Protein AF-A0A6J4GF11-F1 (afdb_monomer)

Nearest PDB structures (foldseek):
  6zy9-assembly1_B  TM=3.296E-01  e=1.811E+00  Escherichia coli
  1wup-assembly3_C  TM=2.029E-01  e=2.659E+00  Serratia marcescens
  6kmu-assembly4_G  TM=2.534E-01  e=7.896E+00  Mus musculus

Sequence (122 aa):
MKEDFLHYLWKFKKFETLNLKTTQGEQITIIKTGDYLELAGPDFFNAQIVIENQKWAGNVEIHLKSSDWYVHGHEKDVAYENVILHVVWEHDTEIFGKNNREIPVLILKEYVPSEILSNYNS

Radius of gyration: 13.51 Å; Cα contacts (8 Å, |Δi|>4): 241; chains: 1; bounding box: 31×32×37 Å

Solvent-accessible surface area (backbone atoms only — not comparable to full-atom values): 6880 Å² total; per-residue (Å²): 139,58,54,71,57,54,51,50,32,56,77,68,57,63,45,62,65,88,80,34,44,29,83,88,66,42,44,38,42,79,79,38,76,36,46,75,71,90,58,92,66,51,54,14,44,67,15,28,37,29,51,65,92,44,80,46,76,25,22,29,36,70,38,59,36,37,56,50,48,63,76,72,44,42,50,78,36,76,74,42,57,50,47,63,36,38,38,19,59,37,83,80,50,92,47,50,37,60,93,72,40,72,46,50,37,32,54,51,61,85,34,41,57,67,68,62,56,54,63,71,75,104

pLDDT: mean 95.23, std 5.25, range [65.81, 98.81]

Structure (mmCIF, N/CA/C/O backbone):
data_AF-A0A6J4GF11-F1
#
_entry.id   AF-A0A6J4GF11-F1
#
loop_
_atom_site.group_PDB
_atom_site.id
_atom_site.type_symbol
_atom_site.label_atom_id
_atom_site.label_alt_id
_atom_site.label_comp_id
_atom_site.label_asym_id
_atom_site.label_entity_id
_atom_site.label_seq_id
_atom_site.pdbx_PDB_ins_code
_atom_site.Cartn_x
_atom_site.Cartn_y
_atom_site.Cartn_z
_atom_site.occupancy
_atom_site.B_iso_or_equiv
_atom_site.auth_seq_id
_atom_site.auth_comp_id
_atom_site.auth_asym_id
_atom_site.auth_atom_id
_atom_site.pdbx_PDB_model_num
ATOM 1 N N . MET A 1 1 ? 0.914 16.133 6.322 1.00 84.88 1 MET A N 1
ATOM 2 C CA . MET A 1 1 ? 1.038 14.691 6.627 1.00 84.88 1 MET A CA 1
ATOM 3 C C . MET A 1 1 ? 2.304 14.170 5.970 1.00 84.88 1 MET A C 1
ATOM 5 O O . MET A 1 1 ? 2.710 14.765 4.981 1.00 84.88 1 MET A O 1
ATOM 9 N N . LYS A 1 2 ? 2.947 13.146 6.533 1.00 91.81 2 LYS A N 1
ATOM 10 C CA . LYS A 1 2 ? 4.172 12.532 5.993 1.00 91.81 2 LYS A CA 1
ATOM 11 C C . LYS A 1 2 ? 3.950 11.036 5.767 1.00 91.81 2 LYS A C 1
ATOM 13 O O . LYS A 1 2 ? 3.131 10.454 6.475 1.00 91.81 2 LYS A O 1
ATOM 18 N N . GLU A 1 3 ? 4.696 10.429 4.853 1.00 93.44 3 GLU A N 1
ATOM 19 C CA . GLU A 1 3 ? 4.606 8.992 4.532 1.00 93.44 3 GLU A CA 1
ATOM 20 C C . GLU A 1 3 ? 4.949 8.102 5.727 1.00 93.44 3 GLU A C 1
ATOM 22 O O . GLU A 1 3 ? 4.214 7.158 5.997 1.00 93.44 3 GLU A O 1
ATOM 27 N N . ASP A 1 4 ? 5.921 8.494 6.560 1.00 93.75 4 ASP A N 1
ATOM 28 C CA . ASP A 1 4 ? 6.246 7.791 7.813 1.00 93.75 4 ASP A CA 1
ATOM 29 C C . ASP A 1 4 ? 5.021 7.553 8.717 1.00 93.75 4 ASP A C 1
ATOM 31 O O . ASP A 1 4 ? 4.946 6.561 9.447 1.00 93.75 4 ASP A O 1
ATOM 35 N N . PHE A 1 5 ? 4.034 8.457 8.681 1.00 94.88 5 PHE A N 1
ATOM 36 C CA . PHE A 1 5 ? 2.789 8.267 9.419 1.00 94.88 5 PHE A CA 1
ATOM 37 C C . PHE A 1 5 ? 1.930 7.160 8.803 1.00 94.88 5 PHE A C 1
ATOM 39 O O . PHE A 1 5 ? 1.413 6.318 9.534 1.00 94.88 5 PHE A O 1
ATOM 46 N N . LEU A 1 6 ? 1.813 7.106 7.475 1.00 97.06 6 LEU A N 1
ATOM 47 C CA . LEU A 1 6 ? 1.125 6.011 6.792 1.00 97.06 6 LEU A CA 1
ATOM 48 C C . LEU A 1 6 ? 1.863 4.682 7.021 1.00 97.06 6 LEU A C 1
ATOM 50 O O . LEU A 1 6 ? 1.206 3.675 7.284 1.00 97.06 6 LEU A O 1
ATOM 54 N N . HIS A 1 7 ? 3.202 4.680 7.035 1.00 96.69 7 HIS A N 1
ATOM 55 C CA . HIS A 1 7 ? 4.008 3.496 7.364 1.00 96.69 7 HIS A CA 1
ATOM 56 C C . HIS A 1 7 ? 3.685 2.995 8.772 1.00 96.69 7 HIS A C 1
ATOM 58 O O . HIS A 1 7 ? 3.453 1.802 8.974 1.00 96.69 7 HIS A O 1
ATOM 64 N N . TYR A 1 8 ? 3.608 3.905 9.748 1.00 95.81 8 TYR A N 1
ATOM 65 C CA . TYR A 1 8 ? 3.193 3.588 11.113 1.00 95.81 8 TYR A CA 1
ATOM 66 C C . TYR A 1 8 ? 1.780 2.988 11.156 1.00 95.81 8 TYR A C 1
ATOM 68 O O . TYR A 1 8 ? 1.575 1.933 11.767 1.00 95.81 8 TYR A O 1
ATOM 76 N N . LEU A 1 9 ? 0.812 3.627 10.491 1.00 96.69 9 LEU A N 1
ATOM 77 C CA . LEU A 1 9 ? -0.568 3.149 10.449 1.00 96.69 9 LEU A CA 1
ATOM 78 C C . LEU A 1 9 ? -0.649 1.738 9.861 1.00 96.69 9 LEU A C 1
ATOM 80 O O . LEU A 1 9 ? -1.271 0.864 10.468 1.00 96.69 9 LEU A O 1
ATOM 84 N N . TRP A 1 10 ? 0.022 1.505 8.730 1.00 97.62 10 TRP A N 1
ATOM 85 C CA . TRP A 1 10 ? 0.069 0.217 8.044 1.00 97.62 10 TRP A CA 1
ATOM 86 C C . TRP A 1 10 ? 0.726 -0.867 8.902 1.00 97.62 10 TRP A C 1
ATOM 88 O O . TRP A 1 10 ? 0.099 -1.881 9.221 1.00 97.62 10 TRP A O 1
ATOM 98 N N . LYS A 1 11 ? 1.961 -0.619 9.357 1.00 96.56 11 LYS A N 1
ATOM 99 C CA . LYS A 1 11 ? 2.784 -1.558 10.136 1.00 96.56 11 LYS A CA 1
ATOM 100 C C . LYS A 1 11 ? 2.085 -2.045 11.402 1.00 96.56 11 LYS A C 1
ATOM 102 O O . LYS A 1 11 ? 2.163 -3.226 11.733 1.00 96.56 11 LYS A O 1
ATOM 107 N N . PHE A 1 12 ? 1.400 -1.147 12.108 1.00 95.62 12 PHE A N 1
ATOM 108 C CA . PHE A 1 12 ? 0.731 -1.457 13.373 1.00 95.62 12 PHE A CA 1
ATOM 109 C C . PHE A 1 12 ? -0.780 -1.668 13.240 1.00 95.62 12 PHE A C 1
ATOM 111 O O . PHE A 1 12 ? -1.456 -1.795 14.264 1.00 95.62 12 PHE A O 1
ATOM 118 N N . LYS A 1 13 ? -1.311 -1.705 12.008 1.00 95.44 13 LYS A N 1
ATOM 119 C CA . LYS A 1 13 ? -2.747 -1.842 11.712 1.00 95.44 13 LYS A CA 1
ATOM 120 C C . LYS A 1 13 ? -3.615 -0.855 12.509 1.00 95.44 13 LYS A C 1
ATOM 122 O O . LYS A 1 13 ? -4.627 -1.230 13.093 1.00 95.44 13 LYS A O 1
ATOM 127 N N . LYS A 1 14 ? -3.200 0.415 12.579 1.00 95.31 14 LYS A N 1
ATOM 128 C CA . LYS A 1 14 ? -3.896 1.494 13.315 1.00 95.31 14 LYS A CA 1
ATOM 129 C C . LYS A 1 14 ? -5.017 2.135 12.484 1.00 95.31 14 LYS A C 1
ATOM 131 O O . LYS A 1 14 ? -5.109 3.352 12.381 1.00 95.31 14 LY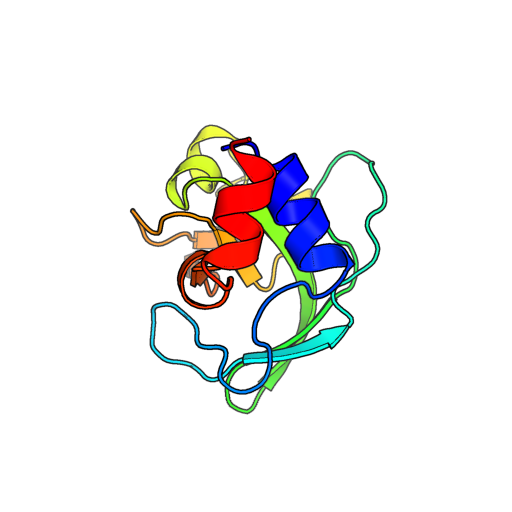S A O 1
ATOM 136 N N . PHE A 1 15 ? -5.841 1.298 11.871 1.00 95.88 15 PHE A N 1
ATOM 137 C CA . PHE A 1 15 ? -6.969 1.663 11.017 1.00 95.88 15 PHE A CA 1
ATOM 138 C C . PHE A 1 15 ? -7.971 0.501 10.998 1.00 95.88 15 PHE A C 1
ATOM 140 O O . PHE A 1 15 ? -7.639 -0.620 11.393 1.00 95.88 15 PHE A O 1
ATOM 147 N N . GLU A 1 16 ? -9.196 0.756 10.556 1.00 95.19 16 GLU A N 1
ATOM 148 C CA . GLU A 1 16 ? -10.231 -0.267 10.443 1.00 95.19 16 GLU A CA 1
ATOM 149 C C . GLU A 1 16 ? -9.887 -1.279 9.349 1.00 95.19 16 GLU A C 1
ATOM 151 O O . GLU A 1 16 ? -9.701 -0.919 8.192 1.00 95.19 16 GLU A O 1
ATOM 156 N N . THR A 1 17 ? -9.815 -2.566 9.700 1.00 94.06 17 THR A N 1
ATOM 157 C CA . THR A 1 17 ? -9.342 -3.623 8.778 1.00 94.06 17 THR A CA 1
ATOM 158 C C . THR A 1 17 ? -10.439 -4.551 8.258 1.00 94.06 17 THR A C 1
ATOM 160 O O . THR A 1 17 ? -10.172 -5.357 7.371 1.00 94.06 17 THR A O 1
ATOM 163 N N . LEU A 1 18 ? -11.665 -4.460 8.786 1.00 92.06 18 LEU A N 1
ATOM 164 C CA . LEU A 1 18 ? -12.728 -5.431 8.491 1.00 92.06 18 LEU A CA 1
ATOM 165 C C . LEU A 1 18 ? -13.397 -5.230 7.126 1.00 92.06 18 LEU A C 1
ATOM 167 O O . LEU A 1 18 ? -13.840 -6.202 6.528 1.00 92.06 18 LEU A O 1
ATOM 171 N N . ASN A 1 19 ? -13.475 -3.992 6.635 1.00 94.38 19 ASN A N 1
ATOM 172 C CA . ASN A 1 19 ? -14.237 -3.642 5.429 1.00 94.38 19 ASN A CA 1
ATOM 173 C C . ASN A 1 19 ? -13.391 -2.865 4.415 1.00 94.38 19 ASN A C 1
ATOM 175 O O . ASN A 1 19 ? -13.900 -1.977 3.737 1.00 94.38 19 ASN A O 1
ATOM 179 N N . LEU A 1 20 ? -12.097 -3.181 4.336 1.00 98.12 20 LEU A N 1
ATOM 180 C CA . LEU A 1 20 ? -11.184 -2.535 3.398 1.00 98.12 20 LEU A CA 1
ATOM 181 C C . LEU A 1 20 ? -11.604 -2.811 1.958 1.00 98.12 20 LEU A C 1
ATOM 183 O O . LEU A 1 20 ? -11.907 -3.953 1.610 1.00 98.12 20 LEU A O 1
ATOM 187 N N . LYS A 1 21 ? -11.567 -1.778 1.122 1.00 98.50 21 LYS A N 1
ATOM 188 C CA . LYS A 1 21 ? -11.826 -1.888 -0.311 1.00 98.50 21 LYS A CA 1
ATOM 189 C C . LYS A 1 21 ? -10.803 -1.122 -1.131 1.00 98.50 21 LYS A C 1
ATOM 191 O O . LYS A 1 21 ? -10.275 -0.112 -0.666 1.00 98.50 21 LYS A O 1
ATOM 196 N N . THR A 1 22 ? -10.545 -1.603 -2.344 1.00 98.56 22 THR A N 1
ATOM 197 C CA . THR A 1 22 ? -9.797 -0.836 -3.342 1.00 98.56 22 THR A CA 1
ATOM 198 C C . THR A 1 22 ? -10.632 0.348 -3.837 1.00 98.56 22 THR A C 1
ATOM 200 O O . THR A 1 22 ? -11.848 0.398 -3.632 1.00 98.56 22 THR A O 1
ATOM 203 N N . THR A 1 23 ? -10.002 1.281 -4.546 1.00 98.19 23 THR A N 1
ATOM 204 C CA . THR A 1 23 ? -10.681 2.371 -5.273 1.00 98.19 23 THR A CA 1
ATOM 205 C C . THR A 1 23 ? -11.684 1.865 -6.313 1.00 98.19 23 THR A C 1
ATOM 207 O O . THR A 1 23 ? -12.650 2.560 -6.620 1.00 98.19 23 THR A O 1
ATOM 210 N N . GLN A 1 24 ? -11.518 0.628 -6.793 1.00 97.38 24 GLN A N 1
ATOM 211 C CA . GLN A 1 24 ? -12.458 -0.049 -7.692 1.00 97.38 24 GLN A CA 1
ATOM 212 C C . GLN A 1 24 ? -13.574 -0.810 -6.951 1.00 97.38 24 GLN A C 1
ATOM 214 O O . GLN A 1 24 ? -14.444 -1.412 -7.577 1.00 97.38 24 GLN A O 1
ATOM 219 N N . GLY A 1 25 ? -13.589 -0.769 -5.615 1.00 97.81 25 GLY A N 1
ATOM 220 C CA . GLY A 1 25 ? -14.604 -1.409 -4.778 1.00 97.81 25 GLY A CA 1
ATOM 221 C C . GLY A 1 25 ? -14.311 -2.864 -4.412 1.00 97.81 25 GLY A C 1
ATOM 222 O O . GLY A 1 25 ? -15.159 -3.492 -3.775 1.00 97.81 25 GLY A O 1
ATOM 223 N N . GLU A 1 26 ? -13.132 -3.377 -4.767 1.00 98.38 26 GLU A N 1
ATOM 224 C CA . GLU A 1 26 ? -12.737 -4.760 -4.511 1.00 98.38 26 GLU A CA 1
ATOM 225 C C . GLU A 1 26 ? -12.424 -4.989 -3.031 1.00 98.38 26 GLU A C 1
ATOM 227 O O . GLU A 1 26 ? -11.653 -4.238 -2.433 1.00 98.38 26 GLU A O 1
ATOM 232 N N . GLN A 1 27 ? -12.977 -6.036 -2.426 1.00 98.50 27 GLN A N 1
ATOM 233 C CA . GLN A 1 27 ? -12.76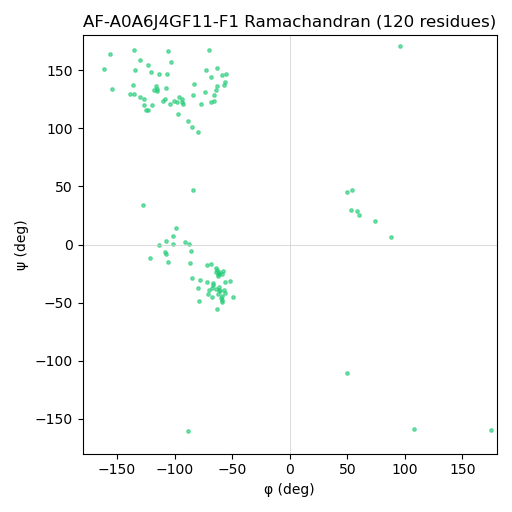6 -6.359 -1.020 1.00 98.50 27 GLN A CA 1
ATOM 234 C C . GLN A 1 27 ? -11.307 -6.745 -0.751 1.00 98.50 27 GLN A C 1
ATOM 236 O O . GLN A 1 27 ? -10.763 -7.655 -1.372 1.00 98.50 27 GLN A O 1
ATOM 241 N N . ILE A 1 28 ? -10.693 -6.106 0.244 1.00 98.69 28 ILE A N 1
ATOM 242 C CA . ILE A 1 28 ? -9.330 -6.388 0.697 1.00 98.69 28 ILE A CA 1
ATOM 243 C C . ILE A 1 28 ? -9.382 -7.104 2.051 1.00 98.69 28 ILE A C 1
ATOM 245 O O . ILE A 1 28 ? -10.081 -6.684 2.973 1.00 98.69 28 ILE A O 1
ATOM 249 N N . THR A 1 29 ? -8.591 -8.167 2.200 1.00 98.44 29 THR A N 1
ATOM 250 C CA . THR A 1 29 ? -8.284 -8.796 3.493 1.00 98.44 29 THR A CA 1
ATOM 251 C C . THR A 1 29 ? -6.774 -8.908 3.674 1.00 98.44 29 THR A C 1
ATOM 253 O O . THR A 1 29 ? -6.088 -9.588 2.909 1.00 98.44 29 THR A O 1
ATOM 256 N N . ILE A 1 30 ? -6.238 -8.277 4.721 1.00 98.19 30 ILE A N 1
ATOM 257 C CA . ILE A 1 30 ? -4.799 -8.286 5.013 1.00 98.19 30 ILE A CA 1
ATOM 258 C C . ILE A 1 30 ? -4.449 -9.494 5.889 1.00 98.19 30 ILE A C 1
ATOM 260 O O . ILE A 1 30 ? -4.689 -9.487 7.099 1.00 98.19 30 ILE A O 1
ATOM 264 N N . ILE A 1 31 ? -3.800 -10.503 5.302 1.00 98.06 31 ILE A N 1
ATOM 265 C CA . ILE A 1 31 ? -3.260 -11.658 6.040 1.00 98.06 31 ILE A CA 1
ATOM 266 C C . ILE A 1 31 ? -1.935 -11.265 6.710 1.00 98.06 31 ILE A C 1
ATOM 268 O O . ILE A 1 31 ? -1.758 -11.462 7.911 1.00 98.06 31 ILE A O 1
ATOM 272 N N . LYS A 1 32 ? -1.022 -10.647 5.949 1.00 98.00 32 LYS A N 1
ATOM 273 C CA . LYS A 1 32 ? 0.265 -10.112 6.418 1.00 98.00 32 LYS A CA 1
ATOM 274 C C . LYS A 1 32 ? 0.506 -8.755 5.753 1.00 98.00 32 LYS A C 1
ATOM 276 O O . LYS A 1 32 ? 0.431 -8.668 4.535 1.00 98.00 32 LYS A O 1
ATOM 281 N N . THR A 1 33 ? 0.828 -7.725 6.534 1.00 97.62 33 THR A N 1
ATOM 282 C CA . THR A 1 33 ? 1.141 -6.360 6.045 1.00 97.62 33 THR A CA 1
ATOM 283 C C . THR A 1 33 ? 2.450 -6.281 5.261 1.00 97.62 33 THR A C 1
ATOM 285 O O . THR A 1 33 ? 2.669 -5.311 4.549 1.00 97.62 33 THR A O 1
ATOM 288 N N . GLY A 1 34 ? 3.302 -7.298 5.393 1.00 97.69 34 GLY A N 1
ATOM 289 C CA . GLY A 1 34 ? 4.669 -7.313 4.884 1.00 97.69 34 GLY A CA 1
ATOM 290 C C . GLY A 1 34 ? 5.677 -6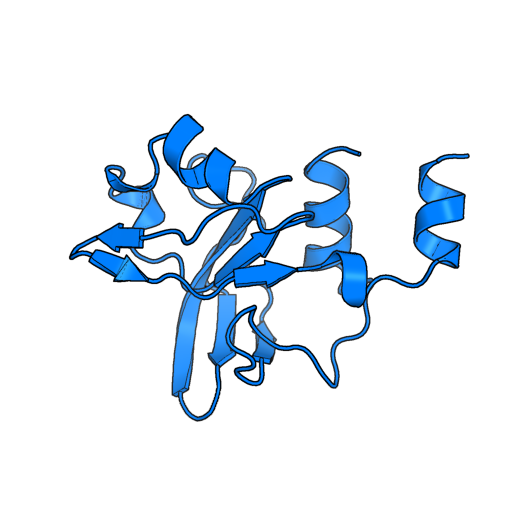.901 5.954 1.00 97.69 34 GLY A C 1
ATOM 291 O O . GLY A 1 34 ? 5.302 -6.485 7.054 1.00 97.69 34 GLY A O 1
ATOM 292 N N . ASP A 1 35 ? 6.952 -7.076 5.631 1.00 96.25 35 ASP A N 1
ATOM 293 C CA . ASP A 1 35 ? 8.087 -6.743 6.482 1.00 96.25 35 ASP A CA 1
ATOM 294 C C . ASP A 1 35 ? 8.631 -5.370 6.065 1.00 96.25 35 ASP A C 1
ATOM 296 O O . ASP A 1 35 ? 8.993 -5.170 4.907 1.00 96.25 35 ASP A O 1
ATOM 300 N N . TYR A 1 36 ? 8.670 -4.423 7.004 1.00 94.50 36 TYR A N 1
ATOM 301 C CA . TYR A 1 36 ? 9.255 -3.097 6.784 1.00 94.50 36 T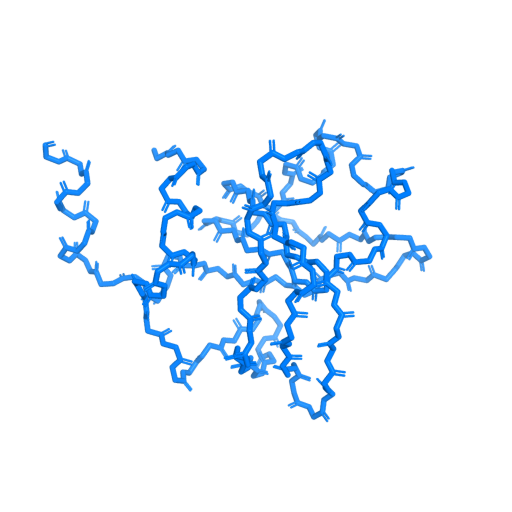YR A CA 1
ATOM 302 C C . TYR A 1 36 ? 10.775 -3.211 6.900 1.00 94.50 36 TYR A C 1
ATOM 304 O O . TYR A 1 36 ? 11.297 -3.283 8.015 1.00 94.50 36 TYR A O 1
ATOM 312 N N . LEU A 1 37 ? 11.460 -3.335 5.762 1.00 82.12 37 LEU A N 1
ATOM 313 C CA . LEU A 1 37 ? 12.897 -3.623 5.730 1.00 82.12 37 LEU A CA 1
ATOM 314 C C . LEU A 1 37 ? 13.772 -2.365 5.822 1.00 82.12 37 LEU A C 1
ATOM 316 O O . LEU A 1 37 ? 14.955 -2.509 6.112 1.00 82.12 37 LEU A O 1
ATOM 320 N N . GLU A 1 38 ? 13.216 -1.164 5.603 1.00 82.44 38 GLU A N 1
ATOM 321 C CA . GLU A 1 38 ? 13.968 0.110 5.560 1.00 82.44 38 GLU A CA 1
ATOM 322 C C . GLU A 1 38 ? 15.150 0.075 4.566 1.00 82.44 38 GLU A C 1
ATOM 324 O O . GLU A 1 38 ? 16.177 0.732 4.744 1.00 82.44 38 GLU A O 1
ATOM 329 N N . LEU A 1 39 ? 15.011 -0.729 3.510 1.00 85.12 39 LEU A N 1
ATOM 330 C CA . LEU A 1 39 ? 15.962 -0.850 2.411 1.00 85.12 39 LEU A CA 1
ATOM 331 C C . LEU A 1 39 ? 15.402 -0.154 1.171 1.00 85.12 39 LEU A C 1
ATOM 333 O O . LEU A 1 39 ? 14.215 0.140 1.095 1.00 85.12 39 LEU A O 1
ATOM 337 N N . ALA A 1 40 ? 16.262 0.069 0.178 1.00 86.56 40 ALA A N 1
ATOM 338 C CA . ALA A 1 40 ? 15.815 0.526 -1.132 1.00 86.56 40 ALA A CA 1
ATOM 339 C C . ALA A 1 40 ? 14.825 -0.470 -1.765 1.00 86.56 40 ALA A C 1
ATOM 341 O O . ALA A 1 40 ? 14.988 -1.687 -1.627 1.00 86.56 40 ALA A O 1
ATOM 342 N N . GLY A 1 41 ? 13.858 0.059 -2.512 1.00 92.94 41 GLY A N 1
ATOM 343 C CA . GLY A 1 41 ? 12.759 -0.701 -3.098 1.00 92.94 41 GLY A CA 1
ATOM 344 C C . GLY A 1 41 ? 11.443 -0.409 -2.377 1.00 92.94 41 GLY A C 1
ATOM 345 O O . GLY A 1 41 ? 11.330 0.641 -1.747 1.00 92.94 41 GLY A O 1
ATOM 346 N N . PRO A 1 42 ? 10.454 -1.310 -2.485 1.00 96.00 42 PRO A N 1
ATOM 347 C CA . PRO A 1 42 ? 9.132 -1.043 -1.954 1.00 96.00 42 PRO A CA 1
ATOM 348 C C . PRO A 1 42 ? 9.075 -1.096 -0.428 1.00 96.00 42 PRO A C 1
ATOM 350 O O . PRO A 1 42 ? 9.794 -1.883 0.196 1.00 96.00 42 PRO A O 1
ATOM 353 N N . ASP A 1 43 ? 8.165 -0.320 0.159 1.00 97.19 43 ASP A N 1
ATOM 354 C CA . ASP A 1 43 ? 8.127 -0.080 1.609 1.00 97.19 43 ASP A CA 1
ATOM 355 C C . ASP A 1 43 ? 7.966 -1.355 2.445 1.00 97.19 43 ASP A C 1
ATOM 357 O O . ASP A 1 43 ? 8.647 -1.554 3.457 1.00 97.19 43 ASP A O 1
ATOM 361 N N . PHE A 1 44 ? 7.057 -2.245 2.035 1.00 98.00 44 PHE A N 1
ATOM 362 C CA . PHE A 1 44 ? 6.776 -3.487 2.751 1.00 98.00 44 PHE A CA 1
ATOM 363 C C . PHE A 1 44 ? 6.971 -4.699 1.850 1.00 98.00 44 PHE A C 1
ATOM 365 O O . PHE A 1 44 ? 6.226 -4.940 0.897 1.00 98.00 44 PHE A O 1
ATOM 372 N N . PHE A 1 45 ? 7.943 -5.527 2.218 1.00 97.69 45 PHE A N 1
ATOM 373 C CA . PHE A 1 45 ? 8.292 -6.737 1.492 1.00 97.69 45 PHE A CA 1
ATOM 374 C C . PHE A 1 45 ? 7.388 -7.918 1.871 1.00 97.69 45 PHE A C 1
ATOM 376 O O . PHE A 1 45 ? 7.127 -8.166 3.050 1.00 97.69 45 PHE A O 1
ATOM 383 N N . ASN A 1 46 ? 6.969 -8.712 0.880 1.00 96.94 46 ASN A N 1
ATOM 384 C CA . ASN A 1 46 ? 6.288 -10.001 1.086 1.00 96.94 46 ASN A CA 1
ATOM 385 C C . ASN A 1 46 ? 5.036 -9.918 1.992 1.00 96.94 46 ASN A C 1
ATOM 387 O O . ASN A 1 46 ? 4.837 -10.709 2.927 1.00 96.94 46 ASN A O 1
ATOM 391 N N . ALA A 1 47 ? 4.186 -8.932 1.715 1.00 98.44 47 ALA A N 1
ATOM 392 C CA . ALA A 1 47 ? 2.812 -8.882 2.179 1.00 98.44 47 ALA A CA 1
ATOM 393 C C . ALA A 1 47 ? 1.993 -10.047 1.601 1.00 98.44 47 ALA A C 1
ATOM 395 O O . ALA A 1 47 ? 2.261 -10.560 0.513 1.00 98.44 47 ALA A O 1
ATOM 396 N N . GLN A 1 48 ? 0.965 -10.463 2.341 1.00 98.62 48 GLN A N 1
ATOM 397 C CA . GLN A 1 48 ? -0.022 -11.441 1.893 1.00 98.62 48 GLN A CA 1
ATOM 398 C C . GLN A 1 48 ? -1.405 -10.827 2.037 1.00 98.62 48 GLN A C 1
ATOM 400 O O . GLN A 1 48 ? -1.844 -10.527 3.151 1.00 98.62 48 GLN A O 1
ATOM 405 N N . ILE A 1 49 ? -2.084 -10.642 0.913 1.00 98.62 49 ILE A N 1
ATOM 406 C CA . ILE A 1 49 ? -3.344 -9.904 0.842 1.00 98.62 49 ILE A CA 1
ATOM 407 C C . ILE A 1 49 ? -4.300 -10.692 -0.043 1.00 98.62 49 ILE A C 1
ATOM 409 O O . ILE A 1 49 ? -3.899 -11.232 -1.070 1.00 98.62 49 ILE A O 1
ATOM 413 N N . VAL A 1 50 ? -5.556 -10.798 0.371 1.00 98.62 50 VAL A N 1
ATOM 414 C CA . VAL A 1 50 ? -6.635 -11.266 -0.502 1.00 98.62 50 VAL A CA 1
ATOM 415 C C . VAL A 1 50 ? -7.316 -10.034 -1.075 1.00 98.62 50 VAL A C 1
ATOM 417 O O . VAL A 1 50 ? -7.693 -9.153 -0.305 1.00 98.62 50 VAL A O 1
ATOM 420 N N . ILE A 1 51 ? -7.430 -9.973 -2.398 1.00 98.31 51 ILE A N 1
ATOM 421 C CA . ILE A 1 51 ? -8.183 -8.946 -3.122 1.00 98.31 51 ILE A CA 1
ATOM 422 C C . ILE A 1 51 ? -9.268 -9.691 -3.902 1.00 98.31 51 ILE A C 1
ATOM 424 O O . ILE A 1 51 ? -8.950 -10.602 -4.674 1.00 98.31 51 ILE A O 1
ATOM 428 N N . GLU A 1 52 ? -10.533 -9.376 -3.621 1.00 96.81 52 GLU A N 1
ATOM 429 C CA . GLU A 1 52 ? -11.697 -10.186 -4.000 1.00 96.81 52 GLU A CA 1
ATOM 430 C C . GLU A 1 52 ? -11.508 -11.661 -3.604 1.00 96.81 52 GLU A C 1
ATOM 432 O O . GLU A 1 52 ? -11.458 -12.005 -2.422 1.00 96.81 52 GLU A O 1
ATOM 437 N N . ASN A 1 53 ? -11.350 -12.542 -4.593 1.00 95.69 53 ASN A N 1
ATOM 438 C CA . ASN A 1 53 ? -11.257 -13.988 -4.417 1.00 95.69 53 ASN A CA 1
ATOM 439 C C . ASN A 1 53 ? -9.832 -14.514 -4.642 1.00 95.69 53 ASN A C 1
ATOM 441 O O . ASN A 1 53 ? -9.604 -15.725 -4.605 1.00 95.69 53 ASN A O 1
ATOM 445 N N . GLN A 1 54 ? -8.869 -13.624 -4.897 1.00 97.88 54 GLN A N 1
ATOM 446 C CA . GLN A 1 54 ? -7.493 -13.984 -5.211 1.00 97.88 54 GLN A CA 1
ATOM 447 C C . GLN A 1 54 ? -6.569 -13.642 -4.046 1.00 97.88 54 GLN A C 1
ATOM 449 O O . GLN A 1 54 ? -6.478 -12.497 -3.605 1.00 97.88 54 GLN A O 1
ATOM 454 N N . LYS A 1 55 ? -5.817 -14.642 -3.578 1.00 98.31 55 LYS A N 1
ATOM 455 C CA . LYS A 1 55 ? -4.716 -14.428 -2.637 1.00 98.31 55 LYS A CA 1
ATOM 456 C C . LYS A 1 55 ? -3.453 -14.039 -3.403 1.00 98.31 55 LYS A C 1
ATOM 458 O O . LYS A 1 55 ? -3.028 -14.764 -4.303 1.00 98.31 55 LYS A O 1
ATOM 463 N N . TRP A 1 56 ? -2.836 -12.943 -2.990 1.00 98.25 56 TRP A N 1
ATOM 464 C CA . TRP A 1 56 ? -1.594 -12.408 -3.528 1.00 98.25 56 TRP A CA 1
ATOM 465 C C . TRP A 1 56 ? -0.474 -12.495 -2.490 1.00 98.25 56 TRP A C 1
ATOM 467 O O . TRP A 1 56 ? -0.709 -12.368 -1.285 1.00 98.25 56 TRP A O 1
ATOM 477 N N . ALA A 1 57 ? 0.748 -12.705 -2.975 1.00 98.31 57 ALA A N 1
ATOM 478 C CA . ALA A 1 57 ? 1.981 -12.530 -2.221 1.00 98.31 57 ALA A CA 1
ATOM 479 C C . ALA A 1 57 ? 2.892 -11.601 -3.028 1.00 98.31 57 ALA A C 1
ATOM 481 O O . ALA A 1 57 ? 3.135 -11.858 -4.206 1.00 98.31 57 ALA A O 1
ATOM 482 N N . GLY A 1 58 ? 3.344 -10.515 -2.412 1.00 97.81 58 GLY A N 1
ATOM 483 C CA . GLY A 1 58 ? 4.100 -9.469 -3.094 1.00 97.81 58 GLY A CA 1
ATOM 484 C C . GLY A 1 58 ? 4.370 -8.293 -2.172 1.00 97.81 58 GLY A C 1
ATOM 485 O O . GLY A 1 58 ? 4.321 -8.440 -0.955 1.00 97.81 58 GLY A O 1
ATOM 486 N N . ASN A 1 59 ? 4.660 -7.132 -2.739 1.00 98.06 59 ASN A N 1
ATOM 487 C CA . ASN A 1 59 ? 5.065 -5.957 -1.978 1.00 98.06 59 ASN A CA 1
ATOM 488 C C . ASN A 1 59 ? 3.917 -4.955 -1.841 1.00 98.06 59 ASN A C 1
ATOM 490 O O . ASN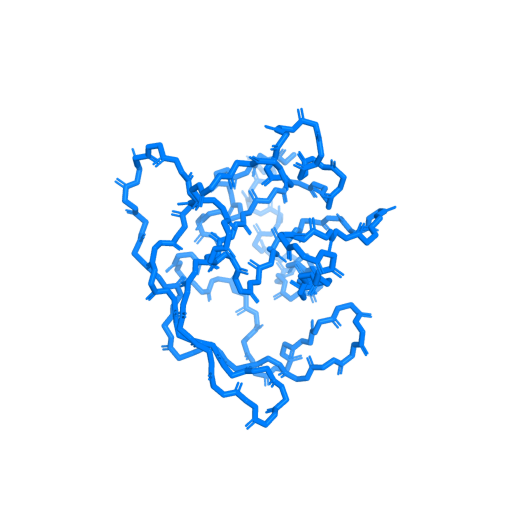 A 1 59 ? 2.987 -4.947 -2.650 1.00 98.06 59 ASN A O 1
ATOM 494 N N . VAL A 1 60 ? 3.985 -4.115 -0.816 1.00 98.50 60 VAL A N 1
ATOM 495 C CA . VAL A 1 60 ? 3.100 -2.959 -0.656 1.00 98.50 60 VAL A CA 1
ATOM 496 C C . VAL A 1 60 ? 3.952 -1.711 -0.733 1.00 98.50 60 VAL A C 1
ATOM 498 O O . VAL A 1 60 ? 4.985 -1.643 -0.069 1.00 98.50 60 VAL A O 1
ATOM 501 N N . GLU A 1 61 ? 3.485 -0.765 -1.536 1.00 98.31 61 GLU A N 1
ATOM 502 C CA . GLU A 1 61 ? 4.055 0.573 -1.646 1.00 98.31 61 GLU A CA 1
ATOM 503 C C . GLU A 1 61 ? 3.134 1.578 -0.971 1.00 98.31 61 GLU A C 1
ATOM 505 O O . GLU A 1 61 ? 1.910 1.396 -1.005 1.00 98.31 61 GLU A O 1
ATOM 510 N N . ILE A 1 62 ? 3.691 2.628 -0.375 1.00 98.31 62 ILE A N 1
ATOM 511 C CA . ILE A 1 62 ? 2.944 3.669 0.314 1.00 98.31 62 ILE A CA 1
ATOM 512 C C . ILE A 1 62 ? 3.382 5.052 -0.163 1.00 98.31 62 ILE A C 1
ATOM 514 O O . ILE A 1 62 ? 4.540 5.415 -0.071 1.00 98.31 62 ILE A O 1
ATOM 518 N N . HIS A 1 63 ? 2.418 5.867 -0.591 1.00 98.38 63 HIS A N 1
ATOM 519 C CA . HIS A 1 63 ? 2.672 7.272 -0.925 1.00 98.38 63 HIS A CA 1
ATOM 520 C C . HIS A 1 63 ? 1.598 8.191 -0.345 1.00 98.38 63 HIS A C 1
ATOM 522 O O . HIS A 1 63 ? 0.527 7.749 0.082 1.00 98.38 63 HIS A O 1
ATOM 528 N N . LEU A 1 64 ? 1.837 9.503 -0.347 1.00 98.19 64 LEU A N 1
ATOM 529 C CA . LEU A 1 64 ? 0.752 10.452 -0.082 1.00 98.19 64 LEU A CA 1
ATOM 530 C C . LEU A 1 64 ? -0.273 10.449 -1.217 1.00 98.19 64 LEU A C 1
ATOM 532 O O . LEU A 1 64 ? -1.473 10.410 -0.931 1.00 98.19 64 LEU A O 1
ATOM 536 N N . LYS A 1 65 ? 0.184 10.464 -2.473 1.00 98.62 65 LYS A N 1
ATOM 537 C CA . LYS A 1 65 ? -0.679 10.457 -3.656 1.00 98.62 65 LYS A CA 1
ATOM 538 C C . LYS A 1 65 ? -0.406 9.256 -4.543 1.00 98.62 65 LYS A C 1
ATOM 540 O O . LYS A 1 65 ? 0.729 8.809 -4.665 1.00 98.62 65 LYS A O 1
ATOM 545 N N . SER A 1 66 ? -1.433 8.768 -5.230 1.00 98.62 66 SER A N 1
ATOM 546 C CA . SER A 1 66 ? -1.247 7.746 -6.268 1.00 98.62 66 SER A CA 1
ATOM 547 C C . SER A 1 66 ? -0.279 8.201 -7.366 1.00 98.62 66 SER A C 1
ATOM 549 O O . SER A 1 66 ? 0.573 7.425 -7.787 1.00 98.62 66 SER A O 1
ATOM 551 N N . SER A 1 67 ? -0.335 9.471 -7.783 1.00 98.56 67 SER A N 1
ATOM 552 C CA . SER A 1 67 ? 0.529 10.022 -8.836 1.00 98.56 67 SER A CA 1
ATOM 553 C C . SER A 1 67 ? 2.023 10.013 -8.501 1.00 98.56 67 SER A C 1
ATOM 555 O O . SER A 1 67 ? 2.838 9.984 -9.430 1.00 98.56 67 SER A O 1
ATOM 557 N N . ASP A 1 68 ? 2.392 9.948 -7.216 1.00 98.56 68 ASP A N 1
ATOM 558 C CA . ASP A 1 68 ? 3.790 9.864 -6.775 1.00 98.56 68 ASP A CA 1
ATOM 559 C C . ASP A 1 68 ? 4.472 8.587 -7.303 1.00 98.56 68 ASP A C 1
ATOM 561 O O . ASP A 1 68 ? 5.673 8.595 -7.572 1.00 98.56 68 ASP A O 1
ATOM 565 N N . TRP A 1 69 ? 3.691 7.544 -7.621 1.00 98.31 69 TRP A N 1
ATOM 566 C CA . TRP A 1 69 ? 4.161 6.350 -8.330 1.00 98.31 69 TRP A CA 1
ATOM 567 C C . TRP A 1 69 ? 4.974 6.682 -9.592 1.00 98.31 69 TRP A C 1
ATOM 569 O O . TRP A 1 69 ? 6.048 6.125 -9.823 1.00 98.31 69 TRP A O 1
ATOM 579 N N . TYR A 1 70 ? 4.480 7.628 -10.395 1.00 97.94 70 TYR A N 1
ATOM 580 C CA . TYR A 1 70 ? 5.133 8.054 -11.634 1.00 97.94 70 TYR A CA 1
ATOM 581 C C . TYR A 1 70 ? 6.204 9.120 -11.402 1.00 97.94 70 TYR A C 1
ATOM 583 O O . TYR A 1 70 ? 7.168 9.195 -12.163 1.00 97.94 70 TYR A O 1
ATOM 591 N N . VAL A 1 71 ? 6.055 9.948 -10.361 1.00 97.81 71 VAL A N 1
ATOM 592 C CA . VAL A 1 71 ? 7.072 10.942 -9.971 1.00 97.81 71 VAL A CA 1
ATOM 593 C C . VAL A 1 71 ? 8.377 10.241 -9.602 1.00 97.81 71 VAL A C 1
ATOM 595 O O . VAL A 1 71 ? 9.456 10.706 -9.975 1.00 97.81 71 VAL A O 1
ATOM 598 N N . HIS A 1 72 ? 8.277 9.099 -8.925 1.00 96.44 72 HIS A N 1
ATOM 599 C CA . HIS A 1 72 ? 9.417 8.279 -8.535 1.00 96.44 72 HIS A CA 1
ATOM 600 C C . HIS A 1 72 ? 9.871 7.281 -9.611 1.00 96.44 72 HIS A C 1
ATOM 602 O O . HIS A 1 72 ? 10.923 6.660 -9.464 1.00 96.44 72 HIS A O 1
ATOM 608 N N . GLY A 1 73 ? 9.144 7.163 -10.726 1.00 96.25 73 GLY A N 1
ATOM 609 C CA . GLY A 1 73 ? 9.529 6.302 -11.845 1.00 96.25 73 GLY A CA 1
ATOM 610 C C . GLY A 1 73 ? 9.332 4.805 -11.583 1.00 96.25 73 GLY A C 1
ATOM 611 O O . GLY A 1 73 ? 9.960 3.979 -12.255 1.00 96.25 73 GLY A O 1
ATOM 612 N N . HIS A 1 74 ? 8.491 4.437 -10.610 1.00 96.62 74 HIS A N 1
ATOM 613 C CA . HIS A 1 74 ? 8.285 3.044 -10.207 1.00 96.62 74 HIS A CA 1
ATOM 614 C C . HIS A 1 74 ? 7.677 2.187 -11.318 1.00 96.62 74 HIS A C 1
ATOM 616 O O . HIS A 1 74 ? 7.904 0.979 -11.365 1.00 96.62 74 HIS A O 1
ATOM 622 N N . GLU A 1 75 ? 6.981 2.792 -12.283 1.00 96.00 75 GLU A N 1
ATOM 623 C CA . GLU A 1 75 ? 6.416 2.086 -13.432 1.00 96.00 75 GLU A CA 1
ATOM 624 C C . GLU A 1 75 ? 7.490 1.459 -14.341 1.00 96.00 75 GLU A C 1
ATOM 626 O O . GLU A 1 75 ? 7.202 0.534 -15.105 1.00 96.00 75 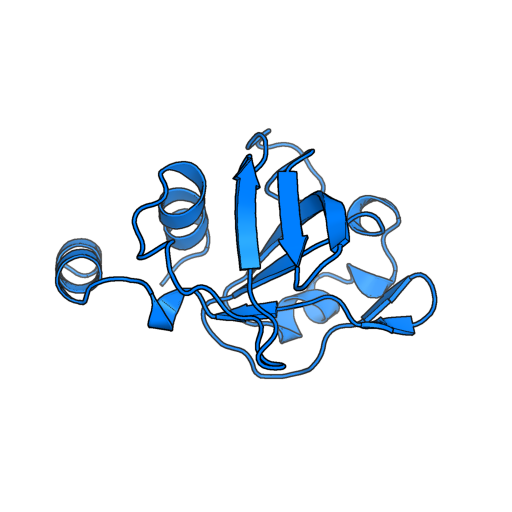GLU A O 1
ATOM 631 N N . LYS A 1 76 ? 8.735 1.951 -14.259 1.00 94.06 76 LYS A N 1
ATOM 632 C CA . LYS A 1 76 ? 9.892 1.468 -15.032 1.00 94.06 76 LYS A CA 1
ATOM 633 C C . LYS A 1 76 ? 10.912 0.707 -14.192 1.00 94.06 76 LYS A C 1
ATOM 635 O O . LYS A 1 76 ? 11.855 0.154 -14.761 1.00 94.06 76 LYS A O 1
ATOM 640 N N . ASP A 1 77 ? 10.747 0.673 -12.875 1.00 95.31 77 ASP A N 1
ATOM 641 C CA . ASP A 1 77 ? 11.699 0.047 -11.969 1.00 95.31 77 ASP A CA 1
ATOM 642 C C . ASP A 1 77 ? 11.302 -1.407 -11.668 1.00 95.31 77 ASP A C 1
ATOM 644 O O . ASP A 1 77 ? 10.216 -1.716 -11.175 1.00 95.31 77 ASP A O 1
ATOM 648 N N . VAL A 1 78 ? 12.222 -2.327 -11.959 1.00 95.12 78 VAL A N 1
ATOM 649 C CA . VAL A 1 78 ? 12.041 -3.764 -11.734 1.00 95.12 78 VAL A CA 1
ATOM 650 C C . VAL A 1 78 ? 11.852 -4.110 -10.255 1.00 95.12 78 VAL A C 1
ATOM 652 O O . VAL A 1 78 ? 11.178 -5.092 -9.953 1.00 95.12 78 VAL A O 1
ATOM 655 N N . ALA A 1 79 ? 12.377 -3.308 -9.323 1.00 95.62 79 ALA A N 1
ATOM 656 C CA . ALA A 1 79 ? 12.189 -3.532 -7.888 1.00 95.62 79 ALA A CA 1
ATOM 657 C C . ALA A 1 79 ? 10.707 -3.460 -7.467 1.00 95.62 79 ALA A C 1
ATOM 659 O O . ALA A 1 79 ? 10.299 -4.105 -6.497 1.00 95.62 79 ALA A O 1
ATOM 660 N N . TYR A 1 80 ? 9.891 -2.738 -8.239 1.00 96.38 80 TYR A N 1
ATOM 661 C CA . TYR A 1 80 ? 8.484 -2.466 -7.958 1.00 96.38 80 TYR A CA 1
ATOM 662 C C . TYR A 1 80 ? 7.522 -3.356 -8.761 1.00 96.38 80 TYR A C 1
ATOM 664 O O . TYR A 1 80 ? 6.306 -3.291 -8.580 1.00 96.38 80 TYR A O 1
ATOM 672 N N . GLU A 1 81 ? 8.032 -4.262 -9.607 1.00 95.69 81 GLU A N 1
ATOM 673 C CA . GLU A 1 81 ? 7.187 -5.099 -10.474 1.00 95.69 81 GLU A CA 1
ATOM 674 C C . GLU A 1 81 ? 6.241 -6.032 -9.695 1.00 95.69 81 GLU A C 1
ATOM 676 O O . GLU A 1 81 ? 5.180 -6.408 -10.196 1.00 95.69 81 GLU A O 1
ATOM 681 N N . ASN A 1 82 ? 6.616 -6.371 -8.456 1.00 96.31 82 ASN A N 1
ATOM 682 C CA . ASN A 1 82 ? 5.868 -7.255 -7.564 1.00 96.31 82 ASN A CA 1
ATOM 683 C C . ASN A 1 82 ? 5.010 -6.500 -6.535 1.00 96.31 82 ASN A C 1
ATOM 685 O O . ASN A 1 82 ? 4.551 -7.112 -5.569 1.00 96.31 82 ASN A O 1
ATOM 689 N N . VAL A 1 83 ? 4.782 -5.192 -6.706 1.00 98.00 83 VAL A N 1
ATOM 690 C CA . VAL A 1 83 ? 3.813 -4.448 -5.886 1.00 98.00 83 VAL A CA 1
ATOM 691 C C . VAL A 1 83 ? 2.404 -4.971 -6.175 1.00 98.00 83 VAL A C 1
ATOM 693 O O . VAL A 1 83 ? 1.957 -5.021 -7.322 1.00 98.00 83 VAL A O 1
ATOM 696 N N . ILE A 1 84 ? 1.705 -5.419 -5.135 1.00 98.31 84 ILE A N 1
ATOM 697 C CA . ILE A 1 84 ? 0.359 -6.011 -5.228 1.00 98.31 84 ILE A CA 1
ATOM 698 C C . ILE A 1 84 ? -0.740 -5.075 -4.727 1.00 98.31 84 ILE A C 1
ATOM 700 O O . ILE A 1 84 ? -1.910 -5.328 -4.999 1.00 98.31 84 ILE A O 1
ATOM 704 N N . LEU A 1 85 ? -0.370 -4.023 -4.000 1.00 98.62 85 LEU A N 1
ATOM 705 C CA . LEU A 1 85 ? -1.272 -3.011 -3.470 1.00 98.62 85 LEU A CA 1
ATOM 706 C C . LEU A 1 85 ? -0.481 -1.715 -3.270 1.00 98.62 85 LEU A C 1
ATOM 708 O O . LEU A 1 85 ? 0.605 -1.745 -2.689 1.00 98.62 85 LEU A O 1
ATOM 712 N N . HIS A 1 86 ? -1.042 -0.595 -3.711 1.00 98.75 86 HIS A N 1
ATOM 713 C CA . HIS A 1 86 ? -0.540 0.740 -3.395 1.00 98.75 86 HIS A CA 1
ATOM 714 C C . HIS A 1 86 ? -1.450 1.377 -2.349 1.00 98.75 86 HIS A C 1
ATOM 716 O O . HIS A 1 86 ? -2.660 1.484 -2.538 1.00 98.75 86 HIS A O 1
ATOM 722 N N . VAL A 1 87 ? -0.892 1.743 -1.203 1.00 98.69 87 VAL A N 1
ATOM 723 C CA . VAL A 1 87 ? -1.635 2.374 -0.113 1.00 98.69 87 VAL A CA 1
ATOM 724 C C . VAL A 1 87 ? -1.364 3.867 -0.161 1.00 98.69 87 VAL A C 1
ATOM 726 O O . VAL A 1 87 ? -0.218 4.297 -0.098 1.00 98.69 87 VAL A O 1
ATOM 729 N N . VAL A 1 88 ? -2.415 4.673 -0.259 1.00 98.69 88 VAL A N 1
ATOM 730 C CA . VAL A 1 88 ? -2.275 6.122 -0.427 1.00 98.69 88 VAL A CA 1
ATOM 731 C C . VAL A 1 88 ? -3.118 6.904 0.560 1.00 98.69 88 VAL A C 1
ATOM 733 O O . VAL A 1 88 ? -4.115 6.411 1.095 1.00 98.69 88 VAL A O 1
ATOM 736 N N . TRP A 1 89 ? -2.743 8.160 0.795 1.00 98.12 89 TRP A N 1
ATOM 737 C CA . TRP A 1 89 ? -3.626 9.104 1.480 1.00 98.12 89 TRP A CA 1
ATOM 738 C C . TRP A 1 89 ? -4.686 9.678 0.530 1.00 98.12 89 TRP A C 1
ATOM 740 O O . TRP A 1 89 ? -5.833 9.911 0.916 1.00 98.12 89 TRP A O 1
ATOM 750 N N . GLU A 1 90 ? -4.313 9.923 -0.720 1.00 98.31 90 GLU A N 1
ATOM 751 C CA . GLU A 1 90 ? -5.154 10.510 -1.755 1.00 98.31 90 GLU A CA 1
ATOM 752 C C . GLU A 1 90 ? -4.992 9.738 -3.065 1.00 98.31 90 GLU A C 1
ATOM 754 O O . GLU A 1 90 ? -3.877 9.510 -3.527 1.00 98.31 90 GLU A O 1
ATOM 759 N N . HIS A 1 91 ? -6.119 9.343 -3.658 1.00 98.62 91 HIS A N 1
ATOM 760 C CA . HIS A 1 91 ? -6.157 8.770 -5.000 1.00 98.62 91 HIS A CA 1
ATOM 761 C C . HIS A 1 91 ? -6.507 9.869 -6.003 1.00 98.62 91 HIS A C 1
ATOM 763 O O . HIS A 1 91 ? -7.611 10.412 -5.965 1.00 98.62 91 HIS A O 1
ATOM 769 N N . ASP A 1 92 ? -5.551 10.220 -6.85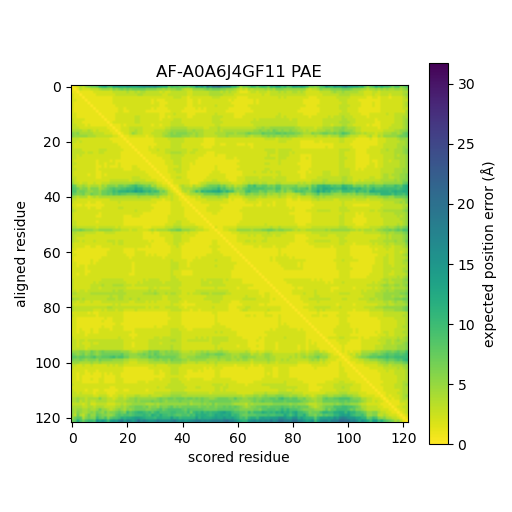3 1.00 98.38 92 ASP A N 1
ATOM 770 C CA . ASP A 1 92 ? -5.621 11.277 -7.865 1.00 98.38 92 ASP A CA 1
ATOM 771 C C . ASP A 1 92 ? -5.382 10.779 -9.303 1.00 98.38 92 ASP A C 1
ATOM 773 O O . ASP A 1 92 ? -5.653 11.514 -10.254 1.00 98.38 92 ASP A O 1
ATOM 777 N N . THR A 1 93 ? -4.912 9.542 -9.487 1.00 98.31 93 THR A N 1
ATOM 778 C CA . THR A 1 93 ? -4.754 8.898 -10.797 1.00 98.31 93 THR A CA 1
ATOM 779 C C . THR A 1 93 ? -4.646 7.385 -10.654 1.00 98.31 93 THR A C 1
ATOM 781 O O . THR A 1 93 ? -4.084 6.888 -9.683 1.00 98.31 93 THR A O 1
ATOM 784 N N . GLU A 1 94 ? -5.081 6.641 -11.670 1.00 98.19 94 GLU A N 1
ATOM 785 C CA . GLU A 1 94 ? -4.776 5.211 -11.739 1.00 98.19 94 GLU A CA 1
ATOM 786 C C . GLU A 1 94 ? -3.285 4.975 -11.989 1.00 98.19 94 GLU A C 1
ATOM 788 O O . GLU A 1 94 ? -2.621 5.726 -12.726 1.00 98.19 94 GLU A O 1
ATOM 793 N N . ILE A 1 95 ? -2.764 3.915 -11.372 1.00 98.12 95 ILE A N 1
ATOM 794 C CA . ILE A 1 95 ? -1.359 3.537 -11.465 1.00 98.12 95 ILE A CA 1
ATOM 795 C C . ILE A 1 95 ? -1.182 2.186 -12.145 1.00 98.12 95 ILE A C 1
ATOM 797 O O . ILE A 1 95 ? -1.879 1.211 -11.863 1.00 98.12 95 ILE A O 1
ATOM 801 N N . PHE A 1 96 ? -0.207 2.125 -13.045 1.00 97.44 96 PHE A N 1
ATOM 802 C CA . PHE A 1 96 ? 0.112 0.917 -13.790 1.00 97.44 96 PHE A CA 1
ATOM 803 C C . PHE A 1 96 ? 1.534 0.469 -13.472 1.00 97.44 96 PHE A C 1
ATOM 805 O O . PHE A 1 96 ? 2.482 1.257 -13.475 1.00 97.44 96 PHE A O 1
ATOM 812 N N . GLY A 1 97 ? 1.673 -0.825 -13.202 1.00 93.19 97 GLY A N 1
ATOM 813 C CA . GLY A 1 97 ? 2.963 -1.488 -13.116 1.00 93.19 97 GLY A CA 1
ATOM 814 C C . GLY A 1 97 ? 3.420 -2.015 -14.475 1.00 93.19 97 GLY A C 1
ATOM 815 O O . GLY A 1 97 ? 2.923 -1.650 -15.546 1.00 93.19 97 GLY A O 1
ATOM 816 N N . LYS A 1 98 ? 4.351 -2.966 -14.425 1.00 87.81 98 LYS A N 1
ATOM 817 C CA . LYS A 1 98 ? 4.841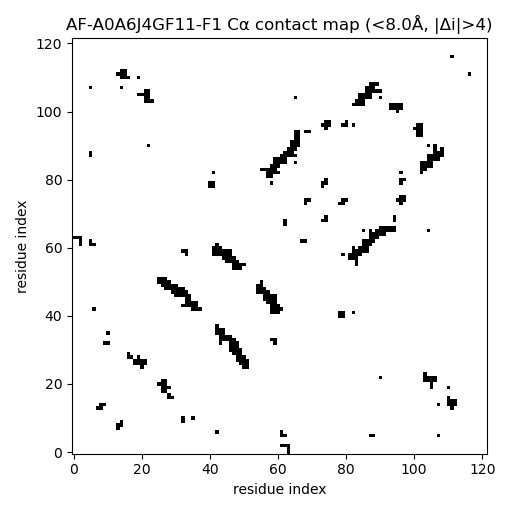 -3.680 -15.606 1.00 87.81 98 LYS A CA 1
ATOM 818 C C . LYS A 1 98 ? 3.692 -4.326 -16.390 1.00 87.81 98 LYS A C 1
ATOM 820 O O . LYS A 1 98 ? 2.712 -4.803 -15.818 1.00 87.81 98 LYS A O 1
ATOM 825 N N . ASN A 1 99 ? 3.843 -4.382 -17.713 1.00 88.38 99 ASN A N 1
ATOM 826 C CA . ASN A 1 99 ? 2.856 -4.937 -18.648 1.00 88.38 99 ASN A CA 1
ATOM 827 C C . ASN A 1 99 ? 1.487 -4.233 -18.613 1.00 88.38 99 ASN A C 1
ATOM 829 O O . ASN A 1 99 ? 0.485 -4.848 -18.970 1.00 88.38 99 ASN A O 1
ATOM 833 N N . ASN A 1 100 ? 1.441 -2.962 -18.195 1.00 90.12 100 ASN A N 1
ATOM 834 C CA . ASN A 1 100 ? 0.210 -2.172 -18.124 1.00 90.12 100 ASN A CA 1
ATOM 835 C C . ASN A 1 100 ? -0.862 -2.813 -17.221 1.00 90.12 100 ASN A C 1
ATOM 837 O O . ASN A 1 100 ? -2.061 -2.648 -17.447 1.00 90.12 100 ASN A O 1
ATOM 841 N N . ARG A 1 101 ? -0.423 -3.580 -16.213 1.00 92.94 101 ARG A N 1
ATOM 842 C CA . ARG A 1 101 ? -1.300 -4.100 -15.165 1.00 92.94 101 ARG A CA 1
ATOM 843 C C . ARG A 1 101 ? -1.600 -2.965 -14.200 1.00 92.94 101 ARG A C 1
ATOM 845 O O . ARG A 1 101 ? -0.674 -2.421 -13.601 1.00 92.94 101 ARG A O 1
ATOM 852 N N . GLU A 1 102 ? -2.874 -2.644 -14.046 1.00 97.00 102 GLU A N 1
ATOM 853 C CA . GLU A 1 102 ? -3.324 -1.709 -13.022 1.00 97.00 102 GLU A CA 1
ATOM 854 C C . GLU A 1 102 ? -3.031 -2.285 -11.634 1.00 97.00 102 GLU A C 1
ATOM 856 O O . GLU A 1 102 ? -3.257 -3.474 -11.378 1.00 97.00 102 GLU A O 1
ATOM 861 N N . ILE A 1 103 ? -2.449 -1.468 -10.762 1.00 98.25 103 ILE A N 1
ATOM 862 C CA . ILE A 1 103 ? -2.144 -1.864 -9.390 1.00 98.25 103 ILE A CA 1
ATOM 863 C C . ILE A 1 103 ? -3.326 -1.435 -8.516 1.00 98.25 103 ILE A C 1
ATOM 865 O O . ILE A 1 103 ? -3.665 -0.254 -8.518 1.00 98.25 103 ILE A O 1
ATOM 869 N N . PRO A 1 104 ? -3.938 -2.354 -7.746 1.00 98.50 104 PRO A N 1
ATOM 870 C CA . PRO A 1 104 ? -5.007 -1.999 -6.823 1.00 98.50 104 PRO A CA 1
ATOM 871 C C . PRO A 1 104 ? -4.560 -0.931 -5.821 1.00 98.50 104 PRO A C 1
ATOM 873 O O . PRO A 1 104 ? -3.465 -1.027 -5.260 1.00 98.50 104 PRO A O 1
ATOM 876 N N . VAL A 1 105 ? -5.425 0.050 -5.558 1.00 98.81 105 VAL A N 1
ATOM 877 C CA . VAL A 1 105 ? -5.135 1.164 -4.647 1.00 98.81 105 VAL A CA 1
ATOM 878 C C . VAL A 1 105 ? -6.062 1.127 -3.436 1.00 98.81 105 VAL A C 1
ATOM 880 O O . VAL A 1 105 ? -7.272 0.980 -3.588 1.00 98.81 105 VAL A O 1
ATOM 883 N N . LEU A 1 106 ? -5.512 1.291 -2.231 1.00 98.75 106 LEU A N 1
ATOM 884 C CA . LEU A 1 106 ? -6.263 1.493 -0.988 1.00 98.75 106 LEU A CA 1
ATOM 885 C C . LEU A 1 106 ? -6.080 2.930 -0.492 1.00 98.75 106 LEU A C 1
ATOM 887 O O . LEU A 1 106 ? -4.962 3.349 -0.196 1.00 98.75 106 LEU A O 1
ATOM 891 N N . ILE A 1 107 ? -7.185 3.652 -0.301 1.00 98.50 107 ILE A N 1
ATOM 892 C CA . ILE A 1 107 ? -7.182 4.982 0.319 1.00 98.50 107 ILE A CA 1
ATOM 893 C C . ILE A 1 107 ? -7.227 4.823 1.843 1.00 98.50 107 ILE A C 1
ATOM 895 O O . ILE A 1 107 ? -8.281 4.585 2.429 1.00 98.50 107 ILE A O 1
ATOM 899 N N . LEU A 1 108 ? -6.086 4.976 2.515 1.00 97.44 108 LEU A N 1
ATOM 900 C CA . LEU A 1 108 ? -5.972 4.675 3.944 1.00 97.44 108 LEU A CA 1
ATOM 901 C C . LEU A 1 108 ? -6.798 5.626 4.821 1.00 97.44 108 LEU A C 1
ATOM 903 O O . LEU A 1 108 ? -7.368 5.193 5.820 1.00 97.44 108 LEU A O 1
ATOM 907 N N . LYS A 1 109 ? -6.905 6.908 4.439 1.00 95.94 109 LYS A N 1
ATOM 908 C CA . LYS A 1 109 ? -7.595 7.944 5.235 1.00 95.94 109 LYS A CA 1
ATOM 909 C C . LYS A 1 109 ? -9.062 7.638 5.528 1.00 95.94 109 LYS A C 1
ATOM 911 O O . LYS A 1 109 ? -9.583 8.132 6.520 1.00 95.94 109 LYS A O 1
ATOM 916 N N . GLU A 1 110 ? -9.717 6.835 4.692 1.00 96.25 110 GLU A N 1
ATOM 917 C CA . GLU A 1 110 ? -11.124 6.451 4.867 1.00 96.25 110 GLU A CA 1
ATOM 918 C C . GLU A 1 110 ? -11.326 5.468 6.026 1.00 96.25 110 GLU A C 1
ATOM 920 O O . GLU A 1 110 ? -12.435 5.326 6.536 1.00 96.25 110 GLU A O 1
ATOM 925 N N . TYR A 1 111 ? -10.246 4.826 6.474 1.00 97.00 111 TYR A N 1
ATOM 926 C CA . TYR A 1 111 ? -10.266 3.788 7.501 1.00 97.00 111 TYR A CA 1
ATOM 927 C C . TYR A 1 111 ? -9.551 4.211 8.787 1.00 97.00 111 TYR A C 1
ATOM 929 O O . TYR A 1 111 ? -9.496 3.436 9.739 1.00 97.00 111 TYR A O 1
ATOM 937 N N . VAL A 1 112 ? -8.987 5.421 8.846 1.00 95.06 112 VAL A N 1
ATOM 938 C CA . VAL A 1 112 ? -8.296 5.924 10.041 1.00 95.06 112 VAL A CA 1
ATOM 939 C C . VAL A 1 112 ? -9.282 6.718 10.905 1.00 95.06 112 VAL A C 1
ATOM 941 O O . VAL A 1 112 ? -9.804 7.734 10.444 1.00 95.06 112 VAL A O 1
ATOM 944 N N . PRO A 1 113 ? -9.516 6.320 12.170 1.00 92.19 113 PRO A N 1
ATOM 945 C CA . PRO A 1 113 ? -10.350 7.084 13.092 1.00 92.19 113 PRO A CA 1
ATOM 946 C C . PRO A 1 113 ? -9.856 8.524 13.269 1.00 92.19 113 PRO A C 1
ATOM 948 O O . PRO A 1 113 ? -8.655 8.770 13.425 1.00 92.19 113 PRO A O 1
ATOM 951 N N . SER A 1 114 ? -10.784 9.481 13.329 1.00 88.31 114 SER A N 1
ATOM 952 C CA . SER A 1 114 ? -10.473 10.911 13.479 1.00 88.31 114 SER A CA 1
ATOM 953 C C . SER A 1 114 ? -9.621 11.222 14.712 1.00 88.31 114 SER A C 1
ATOM 955 O O . SER A 1 114 ? -8.778 12.110 14.668 1.00 88.31 114 SER A O 1
ATOM 957 N N . GLU A 1 115 ? -9.786 10.456 15.790 1.00 89.62 115 GLU A N 1
ATOM 958 C CA . GLU A 1 115 ? -9.020 10.580 17.037 1.00 89.62 115 GLU A CA 1
ATOM 959 C C . GLU A 1 115 ? -7.513 10.372 16.822 1.00 89.62 115 GLU A C 1
ATOM 961 O O . GLU A 1 115 ? -6.689 11.101 17.375 1.00 89.62 115 GLU A O 1
ATOM 966 N N . ILE A 1 116 ? -7.137 9.413 15.968 1.00 88.44 116 ILE A N 1
ATOM 967 C CA . ILE A 1 116 ? -5.734 9.148 15.628 1.00 88.44 116 ILE A CA 1
ATOM 968 C C . ILE A 1 116 ? -5.156 10.333 14.840 1.00 88.44 116 ILE A C 1
ATOM 970 O O . ILE A 1 116 ? -4.011 10.729 15.065 1.00 88.44 116 ILE A O 1
ATOM 974 N N . LEU A 1 117 ? -5.958 10.943 13.963 1.00 86.56 117 LEU A N 1
ATOM 975 C CA . LEU A 1 117 ? -5.555 12.106 13.167 1.00 86.56 117 LEU A CA 1
ATOM 976 C C . LEU A 1 117 ? -5.398 13.369 14.010 1.00 86.56 117 LEU A C 1
ATOM 978 O O . LEU A 1 117 ? -4.467 14.142 13.785 1.00 86.56 117 LEU A O 1
ATOM 982 N N . SER A 1 118 ? -6.278 13.579 14.989 1.00 83.88 118 SER A N 1
ATOM 983 C CA . SER A 1 118 ? -6.165 14.695 15.928 1.00 83.88 118 SER A CA 1
ATOM 984 C C . SER A 1 118 ? -4.879 14.606 1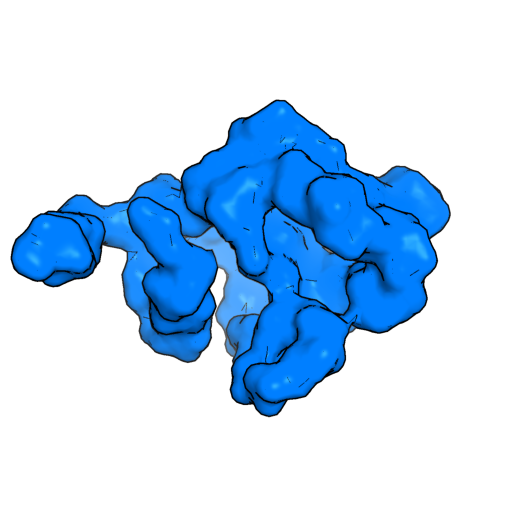6.750 1.00 83.88 118 SER A C 1
ATOM 986 O O . SER A 1 118 ? -4.175 15.605 16.877 1.00 83.88 118 SER A O 1
ATOM 988 N N . ASN A 1 119 ? -4.518 13.409 17.225 1.00 83.12 119 ASN A N 1
ATOM 989 C CA . ASN A 1 119 ? -3.298 13.203 18.012 1.00 83.12 119 ASN A CA 1
ATOM 990 C C . ASN A 1 119 ? -2.010 13.423 17.203 1.00 83.12 119 ASN A C 1
ATOM 992 O O . ASN A 1 119 ? -1.021 13.884 17.758 1.00 83.12 119 ASN A O 1
ATOM 996 N N . TYR A 1 120 ? -2.006 13.106 15.905 1.00 83.75 120 TYR A N 1
ATOM 997 C CA . TYR A 1 120 ? -0.837 13.317 15.042 1.00 83.75 120 TYR A CA 1
ATOM 998 C C . TYR A 1 120 ? -0.569 14.799 14.730 1.00 83.75 120 TYR A C 1
ATOM 1000 O O . TYR A 1 120 ? 0.579 15.187 14.537 1.00 83.75 120 TYR A O 1
ATOM 1008 N N . ASN A 1 121 ? -1.622 15.618 14.654 1.00 73.19 121 ASN A N 1
ATOM 1009 C CA . ASN A 1 121 ? -1.521 17.047 14.334 1.00 73.19 121 ASN A CA 1
ATOM 1010 C C . ASN A 1 121 ? -1.377 17.951 15.574 1.00 73.19 121 ASN A C 1
ATOM 1012 O O . ASN A 1 121 ? -1.390 19.174 15.420 1.00 73.19 121 ASN A O 1
ATOM 1016 N N . SER A 1 122 ? -1.315 17.363 16.774 1.00 65.81 122 SER A N 1
ATOM 1017 C CA . SER A 1 122 ? -1.172 18.081 18.050 1.00 65.81 122 SER A CA 1
ATOM 1018 C C . SER A 1 122 ? 0.283 18.363 18.417 1.00 65.81 122 SER A C 1
ATOM 1020 O O . SER A 1 122 ? 1.181 17.657 17.907 1.00 65.81 122 SER A O 1
#

Secondary structure (DSSP, 8-state):
--HHHHHHHHHTT-S--TT-B-TT--BEEEEE--EE--SSS-SEEEEEEEETTEEEEEEEEEEEETTHHHHTTGGG-GGGTTEEEEEEEE--S--B-GGGPBPPEEEGGGSS-HHHHHHHT-

Foldseek 3Di:
DDQVVVLVCLQVVQWAQPAFAFPVGWGKHWPASADQPVDPAARGAFTWMDTRNDIATFGEHEDQEPCVCVVVPQQPDPSNQRHQEYEYCYYDDFDAHPPRHTHTYTNRVVTHDVVVVVVVVD

InterPro domains:
  IPR021272 Protein of unknown function DUF2851 [PF11013] (3-121)

Organism: NCBI:txid2704140

Mean predicted aligned error: 2.89 Å